Protein AF-A0A0H5QY20-F1 (afdb_monomer_lite)

Secondary structure (DSSP, 8-state):
-TGGGT--SEEEE-SS------TTEEEE-HHHHHHHHHTTSSPPEEEEEEES-GGGTTSSTTSPPP-TTHHHHHHHHHHTTEEEEEEEEEE--BSSSEEETTTEEEB-TTTHHHHHTT--

Structure (mmCIF, N/CA/C/O backbone):
data_AF-A0A0H5QY20-F1
#
_entry.id   AF-A0A0H5QY20-F1
#
loop_
_atom_site.group_PDB
_atom_site.id
_atom_site.type_symbol
_atom_site.label_atom_id
_atom_site.label_alt_id
_atom_site.label_comp_id
_atom_site.label_asym_id
_atom_site.label_entity_id
_atom_site.label_seq_id
_atom_site.pdbx_PDB_ins_code
_atom_site.Cartn_x
_atom_site.Cartn_y
_atom_site.Cartn_z
_atom_site.occupancy
_atom_site.B_iso_or_equiv
_atom_site.auth_seq_id
_atom_site.auth_comp_id
_atom_site.auth_asym_id
_atom_site.auth_atom_id
_atom_site.pdbx_PDB_model_num
ATOM 1 N N . MET A 1 1 ? -15.122 8.004 -3.482 1.00 71.38 1 MET A N 1
ATOM 2 C CA . MET A 1 1 ? -15.923 6.842 -3.937 1.00 71.38 1 MET A CA 1
ATOM 3 C C . MET A 1 1 ? -16.621 6.152 -2.770 1.00 71.38 1 MET A C 1
ATOM 5 O O . MET A 1 1 ? -17.841 6.114 -2.784 1.00 71.38 1 MET A O 1
ATOM 9 N N . ALA A 1 2 ? -15.887 5.700 -1.747 1.00 88.81 2 ALA A N 1
ATOM 10 C CA . ALA A 1 2 ? -16.451 5.003 -0.587 1.00 88.81 2 ALA A CA 1
ATOM 11 C C . ALA A 1 2 ? -17.554 5.793 0.152 1.00 88.81 2 ALA A C 1
ATOM 13 O O . ALA A 1 2 ? -18.670 5.296 0.246 1.00 88.81 2 ALA A O 1
ATOM 14 N N . LEU A 1 3 ? -17.320 7.053 0.556 1.00 90.31 3 LEU A N 1
ATOM 15 C CA . LEU A 1 3 ? -18.361 7.864 1.225 1.00 90.31 3 LEU A CA 1
ATOM 16 C C . LEU A 1 3 ? -19.678 7.933 0.439 1.00 90.31 3 LEU A C 1
ATOM 18 O O . LEU A 1 3 ? -20.760 7.800 0.999 1.00 90.31 3 LEU A O 1
ATOM 22 N N . ARG A 1 4 ? -19.587 8.110 -0.886 1.00 89.56 4 ARG A N 1
ATOM 23 C CA . ARG A 1 4 ? -20.760 8.178 -1.769 1.00 89.56 4 ARG A CA 1
ATOM 24 C C . ARG A 1 4 ? -21.511 6.844 -1.840 1.00 89.56 4 ARG A C 1
ATOM 26 O O . ARG A 1 4 ? -22.713 6.850 -2.074 1.00 89.56 4 ARG A O 1
ATOM 33 N N . ALA A 1 5 ? -20.815 5.726 -1.651 1.00 90.12 5 ALA A N 1
ATOM 34 C CA . ALA A 1 5 ? -21.410 4.396 -1.574 1.00 90.12 5 ALA A CA 1
ATOM 35 C C . ALA A 1 5 ? -22.047 4.098 -0.199 1.00 90.12 5 ALA A C 1
ATOM 37 O O . ALA A 1 5 ? -22.561 3.002 -0.003 1.00 90.12 5 ALA A O 1
ATOM 38 N N . GLY A 1 6 ? -22.031 5.053 0.742 1.00 91.31 6 GLY A N 1
ATOM 39 C CA . GLY A 1 6 ? -22.592 4.895 2.088 1.00 91.31 6 GLY A CA 1
ATOM 40 C C . GLY A 1 6 ? -21.618 4.310 3.116 1.00 91.31 6 GLY A C 1
ATOM 41 O O . GLY A 1 6 ? -22.017 4.036 4.243 1.00 91.31 6 GLY A O 1
ATOM 42 N N . SER A 1 7 ? -20.349 4.128 2.750 1.00 89.38 7 SER A N 1
ATOM 43 C CA . SER A 1 7 ? -19.283 3.691 3.654 1.00 89.38 7 SER A CA 1
ATOM 44 C C . SER A 1 7 ? -18.869 4.802 4.624 1.00 89.38 7 SER A C 1
ATOM 46 O O . SER A 1 7 ? -18.677 5.942 4.205 1.00 89.38 7 SER A O 1
ATOM 48 N N . GLY A 1 8 ? -18.634 4.468 5.893 1.00 86.38 8 GLY A N 1
ATOM 49 C CA . GLY A 1 8 ? -18.020 5.375 6.864 1.00 86.38 8 GLY A CA 1
ATOM 50 C C . GLY A 1 8 ? -18.171 4.886 8.308 1.00 86.38 8 GLY A C 1
ATOM 51 O O . GLY A 1 8 ? -19.055 4.067 8.565 1.00 86.38 8 GLY A O 1
ATOM 52 N N . PRO A 1 9 ? -17.345 5.374 9.253 1.00 93.44 9 PRO A N 1
ATOM 53 C CA . PRO A 1 9 ? -16.247 6.344 9.095 1.00 93.44 9 PRO A CA 1
ATOM 54 C C . PRO A 1 9 ? -15.061 5.813 8.263 1.00 93.44 9 PRO A C 1
ATOM 56 O O . PRO A 1 9 ? -14.859 4.605 8.170 1.00 93.44 9 PRO A O 1
ATOM 59 N N . ILE A 1 10 ? -14.298 6.710 7.625 1.00 95.19 10 ILE A N 1
ATOM 60 C CA . ILE A 1 10 ? -13.166 6.385 6.739 1.00 95.19 10 ILE A CA 1
ATOM 61 C C . ILE A 1 10 ? -11.881 7.003 7.280 1.00 95.19 10 ILE A C 1
ATOM 63 O O . ILE A 1 10 ? -11.840 8.198 7.560 1.00 95.19 10 ILE A O 1
ATOM 67 N N . LE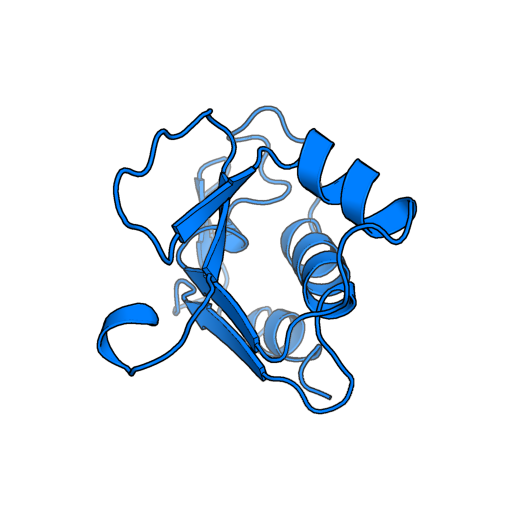U A 1 11 ? -10.823 6.196 7.335 1.00 96.31 11 LEU A N 1
ATOM 68 C CA . LEU A 1 11 ? -9.456 6.653 7.559 1.00 96.31 11 LEU A CA 1
ATOM 69 C C . LEU A 1 11 ? -8.680 6.625 6.235 1.00 96.31 11 LEU A C 1
ATOM 71 O O . LEU A 1 11 ? -8.682 5.608 5.544 1.00 96.31 11 LEU A O 1
ATOM 75 N N . THR A 1 12 ? -8.004 7.721 5.894 1.00 95.44 12 THR A N 1
ATOM 76 C CA . THR A 1 12 ? -7.059 7.794 4.766 1.00 95.44 12 THR A CA 1
ATOM 77 C C . THR A 1 12 ? -5.635 7.833 5.303 1.00 95.44 12 THR A C 1
ATOM 79 O O . THR A 1 12 ? -5.364 8.595 6.233 1.00 95.44 12 THR A O 1
ATOM 82 N N . VAL A 1 13 ? -4.718 7.079 4.700 1.00 96.12 13 VAL A N 1
ATOM 83 C CA . VAL A 1 13 ? -3.301 7.088 5.084 1.00 96.12 13 VAL A CA 1
ATOM 84 C C . VAL A 1 13 ? -2.482 7.659 3.935 1.00 96.12 13 VAL A C 1
ATOM 86 O O . VAL A 1 13 ? -2.413 7.043 2.878 1.00 96.12 13 VAL A O 1
ATOM 89 N N . GLU A 1 14 ? -1.873 8.824 4.142 1.00 93.94 14 GLU A N 1
ATOM 90 C CA . GLU A 1 14 ? -1.255 9.623 3.076 1.00 93.94 14 GLU A CA 1
ATOM 91 C C . GLU A 1 14 ? 0.121 10.140 3.499 1.00 93.94 14 GLU A C 1
ATOM 93 O O . GLU A 1 14 ? 0.353 10.425 4.668 1.00 93.94 14 GLU A O 1
ATOM 98 N N . PHE A 1 15 ? 1.067 10.270 2.564 1.00 89.25 15 PHE A N 1
ATOM 99 C CA . PHE A 1 15 ? 2.443 10.671 2.907 1.00 89.25 15 PHE A CA 1
ATOM 100 C C . PHE A 1 15 ? 2.557 12.098 3.464 1.00 89.25 15 PHE A C 1
ATOM 102 O O . PHE A 1 15 ? 3.510 12.393 4.185 1.00 89.25 15 PHE A O 1
ATOM 109 N N . GLY A 1 16 ? 1.615 12.975 3.114 1.00 90.12 16 GLY A N 1
ATOM 110 C CA . GLY A 1 16 ? 1.522 14.335 3.635 1.00 90.12 16 GLY A CA 1
ATOM 111 C C . GLY A 1 16 ? 0.392 14.478 4.647 1.00 90.12 16 GLY A C 1
ATOM 112 O O . GLY A 1 16 ? -0.599 13.752 4.596 1.00 90.12 16 GLY A O 1
ATOM 113 N N . GLU A 1 17 ? 0.521 15.457 5.539 1.00 92.50 17 GLU A N 1
ATOM 114 C CA . GLU A 1 17 ? -0.584 15.851 6.408 1.00 92.50 17 GLU A CA 1
ATOM 115 C C . GLU A 1 17 ? -1.713 16.461 5.570 1.00 92.50 17 GLU A C 1
ATOM 117 O O . GLU A 1 17 ? -1.504 17.384 4.779 1.00 92.50 17 GLU A O 1
ATOM 122 N N . ILE A 1 18 ? -2.923 15.936 5.749 1.00 94.94 18 ILE A N 1
ATOM 123 C CA . ILE A 1 18 ? -4.131 16.420 5.084 1.00 94.94 18 ILE A CA 1
ATOM 124 C C . ILE A 1 18 ? -5.126 16.835 6.155 1.00 94.94 18 ILE A C 1
ATOM 126 O O . ILE A 1 18 ? -5.453 16.048 7.040 1.00 94.94 18 ILE A O 1
ATOM 130 N N . ILE A 1 19 ? -5.663 18.046 6.030 1.00 93.31 19 ILE A N 1
ATOM 131 C CA . ILE A 1 19 ? -6.779 18.514 6.850 1.00 93.31 19 ILE A CA 1
ATOM 132 C C . ILE A 1 19 ? -8.067 18.226 6.079 1.00 93.31 19 ILE A C 1
ATOM 134 O O . ILE A 1 19 ? -8.293 18.788 5.008 1.00 93.31 19 ILE A O 1
ATOM 138 N N . SER A 1 20 ? -8.905 17.337 6.615 1.00 93.44 20 SER A N 1
ATOM 139 C CA . SER A 1 20 ? -10.250 17.105 6.090 1.00 93.44 20 SER A CA 1
ATOM 140 C C . SER A 1 20 ? -11.285 17.794 6.970 1.00 93.44 20 SER A C 1
ATOM 142 O O . SER A 1 20 ? -11.307 17.596 8.180 1.00 93.44 20 SER A O 1
ATOM 144 N N . GLU A 1 21 ? -12.174 18.572 6.356 1.00 95.12 21 GLU A N 1
ATOM 145 C CA . GLU A 1 21 ? -13.323 19.182 7.042 1.00 95.12 21 GLU A CA 1
ATOM 146 C C . GLU A 1 21 ? -14.545 18.245 7.077 1.00 95.12 21 GLU A C 1
ATOM 148 O O . GLU A 1 21 ? -15.573 18.563 7.675 1.00 95.12 21 GLU A O 1
ATOM 153 N N . HIS A 1 22 ? -14.466 17.084 6.418 1.00 94.38 22 HIS A N 1
ATOM 154 C CA . HIS A 1 22 ? -15.591 16.166 6.326 1.00 94.38 22 HIS A CA 1
ATOM 155 C C . HIS A 1 22 ? -15.694 15.299 7.595 1.00 94.38 22 HIS A C 1
ATOM 157 O O . HIS A 1 22 ? -14.759 14.559 7.897 1.00 94.38 22 HIS A O 1
ATOM 163 N N . PRO A 1 23 ? -16.846 15.260 8.296 1.00 94.31 23 PRO A N 1
ATOM 164 C CA . PRO A 1 23 ? -16.957 14.647 9.628 1.00 94.31 23 PRO A CA 1
ATOM 165 C C . PRO A 1 23 ? -16.735 13.126 9.655 1.00 94.31 23 PRO A C 1
ATOM 167 O O . PRO A 1 23 ? -16.493 12.554 10.711 1.00 94.31 23 PRO A O 1
ATOM 170 N N . MET A 1 24 ? -16.844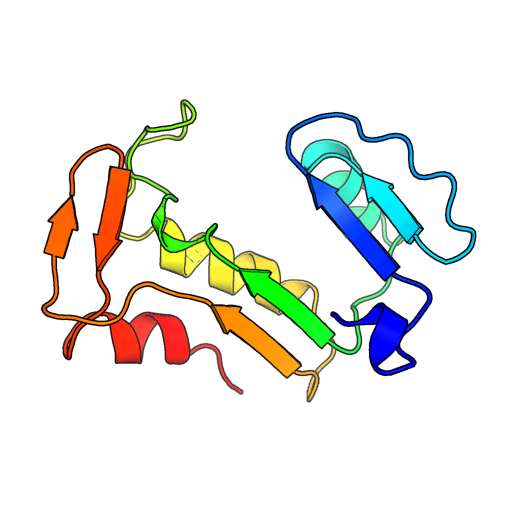 12.459 8.501 1.00 95.69 24 MET A N 1
ATOM 171 C CA . MET A 1 24 ? -16.608 11.014 8.362 1.00 95.69 24 MET A CA 1
ATOM 172 C C . MET A 1 24 ? -15.218 10.652 7.818 1.00 95.69 24 MET A C 1
ATOM 174 O O . MET A 1 24 ? -14.992 9.476 7.539 1.00 95.69 24 MET A O 1
ATOM 178 N N . ILE A 1 25 ? -14.324 11.624 7.601 1.00 95.31 25 ILE A N 1
ATOM 179 C CA . ILE A 1 25 ? -12.962 11.371 7.116 1.00 95.31 25 ILE A CA 1
ATOM 180 C C . ILE A 1 25 ? -11.965 11.763 8.199 1.00 95.31 25 ILE A C 1
ATOM 182 O O . ILE A 1 25 ? -11.915 12.915 8.620 1.00 95.31 25 ILE A O 1
ATOM 186 N N . SER A 1 26 ? -11.130 10.812 8.592 1.00 95.69 26 SER A N 1
ATOM 187 C CA . SER A 1 26 ? -9.893 11.066 9.318 1.00 95.69 26 SER A CA 1
ATOM 188 C C . SER A 1 26 ? -8.693 10.775 8.424 1.00 95.69 26 SER A C 1
ATOM 190 O O . SER A 1 26 ? -8.775 10.010 7.460 1.00 95.69 26 SER A O 1
ATOM 192 N N . THR A 1 27 ? -7.569 11.406 8.732 1.00 96.75 27 THR A N 1
ATOM 193 C CA . THR A 1 27 ? -6.320 11.296 7.978 1.00 96.75 27 THR A CA 1
ATOM 194 C C . THR A 1 27 ? -5.186 10.961 8.943 1.00 96.75 27 THR A C 1
ATOM 196 O O . THR A 1 27 ? -5.207 11.375 10.102 1.00 96.75 27 THR A O 1
ATOM 199 N N . MET A 1 28 ? -4.216 10.175 8.486 1.00 97.19 28 MET A N 1
ATOM 200 C CA . MET A 1 28 ? -2.980 9.876 9.213 1.00 97.19 28 MET A CA 1
ATOM 201 C C . MET A 1 28 ? -1.825 9.772 8.227 1.00 97.19 28 MET A C 1
ATOM 203 O O . MET A 1 28 ? -2.018 9.354 7.084 1.00 97.19 28 MET A O 1
ATOM 207 N N . ILE A 1 29 ? -0.610 10.058 8.688 1.00 96.50 29 ILE A N 1
ATOM 208 C CA . ILE A 1 29 ? 0.589 9.683 7.933 1.00 96.50 29 ILE A CA 1
ATOM 209 C C . ILE A 1 29 ? 0.972 8.214 8.207 1.00 96.50 29 ILE A C 1
ATOM 211 O O . ILE A 1 29 ? 0.641 7.674 9.270 1.00 96.50 29 ILE A O 1
ATOM 215 N N . PRO A 1 30 ? 1.715 7.535 7.306 1.00 94.62 30 PRO A N 1
ATOM 216 C CA . PRO A 1 30 ? 2.042 6.113 7.448 1.00 94.62 30 PRO A CA 1
ATOM 217 C C . PRO A 1 30 ? 2.706 5.732 8.774 1.00 94.62 30 PRO A C 1
ATOM 219 O O . PRO A 1 30 ? 2.468 4.637 9.294 1.00 94.62 30 PRO A O 1
ATOM 222 N N . LYS A 1 31 ? 3.541 6.626 9.322 1.00 94.81 31 LYS A N 1
ATOM 223 C CA . LYS A 1 31 ? 4.226 6.416 10.602 1.00 94.81 31 LYS A CA 1
ATOM 224 C C . LYS A 1 31 ? 3.225 6.322 11.755 1.00 94.81 31 LYS A C 1
ATOM 226 O O . LYS A 1 31 ? 3.217 5.322 12.466 1.00 94.81 31 LYS A O 1
ATOM 231 N N . GLU A 1 32 ? 2.355 7.318 11.886 1.00 96.31 32 GLU A N 1
ATOM 232 C CA . GLU A 1 32 ? 1.336 7.391 12.940 1.00 96.31 32 GLU A CA 1
ATOM 233 C C . GLU A 1 32 ? 0.337 6.244 12.845 1.00 96.31 32 GLU A C 1
ATOM 235 O O . GLU A 1 32 ? -0.020 5.644 13.861 1.00 96.31 32 GLU A O 1
ATOM 240 N N . PHE A 1 33 ? -0.079 5.904 11.622 1.00 97.38 33 PHE A N 1
ATOM 241 C CA . PHE A 1 33 ? -0.959 4.770 11.379 1.00 97.38 33 PHE A CA 1
ATOM 242 C C . PHE A 1 33 ? -0.311 3.459 11.836 1.00 97.38 33 PHE A C 1
ATOM 244 O O . PHE A 1 33 ? -0.914 2.703 12.596 1.00 97.38 33 PHE A O 1
ATOM 251 N N . THR A 1 34 ? 0.939 3.210 11.425 1.00 95.56 34 THR A N 1
ATOM 252 C CA . THR A 1 34 ? 1.670 1.987 11.793 1.00 95.56 34 THR A CA 1
ATOM 253 C C . THR A 1 34 ? 1.846 1.893 13.310 1.00 95.56 34 THR A C 1
ATOM 255 O O . THR A 1 34 ? 1.569 0.849 13.895 1.00 95.56 34 THR A O 1
ATOM 258 N N . GLU A 1 35 ? 2.259 2.979 13.968 1.00 97.06 35 GLU A N 1
ATOM 259 C CA . GLU A 1 35 ? 2.404 3.025 15.428 1.00 97.06 35 GLU A CA 1
ATOM 260 C C . GLU A 1 35 ? 1.065 2.810 16.146 1.00 97.06 35 GLU A C 1
ATOM 262 O O . GLU A 1 35 ? 0.998 2.065 17.123 1.00 97.06 35 GLU A O 1
ATOM 267 N N . SER A 1 36 ? -0.019 3.425 15.673 1.00 97.38 36 SER A N 1
ATOM 268 C CA . SER A 1 36 ? -1.346 3.276 16.279 1.00 97.38 36 SER A CA 1
ATOM 269 C C . SER A 1 36 ? -1.898 1.862 16.114 1.00 97.38 36 SER A C 1
ATOM 271 O O . SER A 1 36 ? -2.429 1.307 17.076 1.00 97.38 36 SER A O 1
ATOM 273 N N . PHE A 1 37 ? -1.725 1.254 14.939 1.00 96.56 37 PHE A N 1
ATOM 274 C CA . PHE A 1 37 ? -2.144 -0.121 14.675 1.00 96.56 37 PHE A CA 1
ATOM 275 C C . PHE A 1 37 ? -1.369 -1.123 15.539 1.00 96.56 37 PHE A C 1
ATOM 277 O O . PHE A 1 37 ? -1.972 -1.936 16.234 1.00 96.56 37 PHE A O 1
ATOM 284 N N . LEU A 1 38 ? -0.034 -1.022 15.584 1.00 96.19 38 LEU A N 1
ATOM 285 C CA . LEU A 1 38 ? 0.803 -1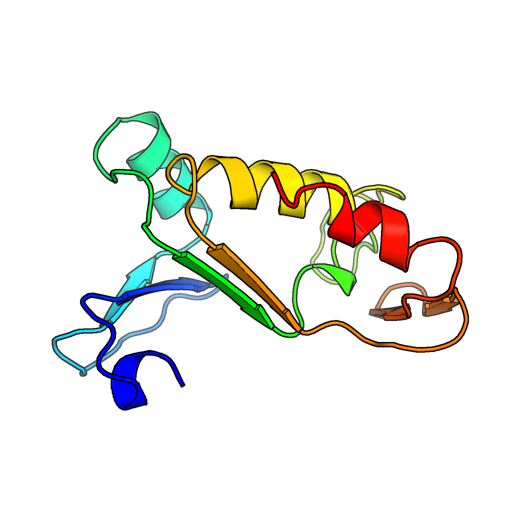.931 16.382 1.00 96.19 38 LEU A CA 1
ATOM 286 C C . LEU A 1 38 ? 0.545 -1.821 17.891 1.00 96.19 38 LEU A C 1
ATOM 288 O O . LEU A 1 38 ? 0.701 -2.804 18.611 1.00 96.19 38 LEU A O 1
ATOM 292 N N . ASN A 1 39 ? 0.132 -0.646 18.369 1.00 97.44 39 ASN A N 1
ATOM 293 C CA . ASN A 1 39 ? -0.234 -0.427 19.769 1.00 97.44 39 ASN A CA 1
ATOM 294 C C . ASN A 1 39 ? -1.705 -0.768 20.083 1.00 97.44 39 ASN A C 1
ATOM 296 O O . ASN A 1 39 ? -2.168 -0.457 21.180 1.00 97.44 39 ASN A O 1
ATOM 300 N N . GLY A 1 40 ? -2.455 -1.350 19.140 1.00 96.25 40 GLY A N 1
ATOM 301 C CA . GLY A 1 40 ? -3.855 -1.740 19.342 1.00 96.25 40 GLY A CA 1
ATOM 302 C C . GLY A 1 40 ? -4.824 -0.562 19.481 1.00 96.25 40 GLY A C 1
ATOM 303 O O . GLY A 1 40 ? -5.887 -0.706 20.072 1.00 96.25 40 GLY A O 1
ATOM 304 N N . LYS A 1 41 ? -4.463 0.626 18.980 1.00 97.25 41 LYS A N 1
ATOM 305 C CA . LYS A 1 41 ? -5.355 1.801 18.961 1.00 97.25 41 LYS A CA 1
ATOM 306 C C . LYS A 1 41 ? -6.275 1.823 17.741 1.00 97.25 41 LYS A C 1
ATOM 308 O O . LYS A 1 41 ? -7.246 2.573 17.730 1.00 97.25 41 LYS A O 1
ATOM 313 N N . ILE A 1 42 ? -5.934 1.055 16.707 1.00 95.81 42 ILE A N 1
ATOM 314 C CA . ILE A 1 42 ? -6.706 0.909 15.474 1.00 95.81 42 ILE A CA 1
ATOM 315 C C . ILE A 1 42 ? -7.012 -0.574 15.304 1.00 95.81 42 ILE A C 1
ATOM 317 O O . ILE A 1 42 ? -6.096 -1.389 15.223 1.00 95.81 42 ILE A O 1
ATOM 321 N N . GLU A 1 43 ? -8.298 -0.898 15.234 1.00 95.25 43 GLU A N 1
ATOM 322 C CA . GLU A 1 43 ? -8.768 -2.237 14.890 1.00 95.25 43 GLU A CA 1
ATOM 323 C C . GLU A 1 43 ? -8.669 -2.473 13.373 1.00 95.25 43 GLU A C 1
ATOM 325 O O . GLU A 1 43 ? -8.766 -1.514 12.598 1.00 95.25 43 GLU A O 1
ATOM 330 N N . PRO A 1 44 ? -8.523 -3.729 12.915 1.00 96.19 44 PRO A N 1
ATOM 331 C CA . PRO A 1 44 ? -8.581 -4.053 11.494 1.00 96.19 44 PRO A CA 1
ATOM 332 C C . PRO A 1 44 ? -9.882 -3.579 10.825 1.00 96.19 44 PRO A C 1
ATOM 334 O O . PRO A 1 44 ? -10.948 -3.531 11.442 1.00 96.19 44 PRO A O 1
ATOM 337 N N . PHE A 1 45 ? -9.804 -3.272 9.534 1.00 96.69 45 PHE A N 1
ATOM 338 C CA . PHE A 1 45 ? -10.884 -2.697 8.734 1.00 96.69 45 PHE A CA 1
ATOM 339 C C . PHE A 1 45 ? -11.721 -3.774 8.036 1.00 96.69 45 PHE A C 1
ATOM 341 O O . PHE A 1 45 ? -11.225 -4.845 7.690 1.00 96.69 45 PHE A O 1
ATOM 348 N N . ASP A 1 46 ? -12.996 -3.476 7.782 1.00 95.75 46 ASP A N 1
ATOM 349 C CA . ASP A 1 46 ? -13.882 -4.352 6.998 1.00 95.75 46 ASP A CA 1
ATOM 350 C C . ASP A 1 46 ? -13.501 -4.382 5.506 1.00 95.75 46 ASP A C 1
ATOM 352 O O . ASP A 1 46 ? -13.732 -5.372 4.811 1.00 95.75 46 ASP A O 1
ATOM 356 N N . TYR A 1 47 ? -12.906 -3.296 5.008 1.00 94.75 47 TYR A N 1
ATOM 357 C CA . TYR A 1 47 ? -12.382 -3.204 3.652 1.00 94.75 47 TYR A CA 1
ATOM 358 C C . TYR A 1 47 ? -11.225 -2.207 3.557 1.00 94.75 47 TYR A C 1
ATOM 360 O O . TYR A 1 47 ? -11.152 -1.239 4.313 1.00 94.75 47 TYR A O 1
ATOM 368 N N . GLY A 1 48 ? -10.336 -2.435 2.594 1.00 95.31 48 GLY A N 1
ATOM 369 C CA . GLY A 1 48 ? -9.238 -1.546 2.226 1.00 95.31 48 GLY A CA 1
ATOM 370 C C . GLY A 1 48 ? -9.326 -1.152 0.760 1.00 95.31 48 GLY A C 1
ATOM 371 O O . GLY A 1 48 ? -9.901 -1.869 -0.057 1.00 95.31 48 GLY A O 1
ATOM 372 N N . ILE A 1 49 ? -8.787 0.014 0.422 1.00 95.38 49 ILE A N 1
ATOM 373 C CA . ILE A 1 49 ? -8.811 0.541 -0.939 1.00 95.38 49 ILE A CA 1
ATOM 374 C C . ILE A 1 49 ? -7.444 1.152 -1.237 1.00 95.38 49 ILE A C 1
ATOM 376 O O . ILE A 1 49 ? -6.991 2.020 -0.497 1.00 95.38 49 ILE A O 1
ATOM 380 N N . SER A 1 50 ? -6.815 0.743 -2.337 1.00 95.00 50 SER A N 1
ATOM 381 C CA . SER A 1 50 ? -5.614 1.385 -2.873 1.00 95.00 50 SER A CA 1
ATOM 382 C C . SER A 1 50 ? -5.764 1.581 -4.378 1.00 95.00 50 SER A C 1
ATOM 384 O O . SER A 1 50 ? -6.026 0.632 -5.119 1.00 95.00 50 SER A O 1
ATOM 386 N N . PHE A 1 51 ? -5.624 2.826 -4.828 1.00 93.94 51 PHE A N 1
ATOM 387 C CA . PHE A 1 51 ? -5.685 3.201 -6.236 1.00 93.94 51 PHE A CA 1
ATOM 388 C C . PHE A 1 51 ? -4.430 3.976 -6.596 1.00 93.94 51 PHE A C 1
ATOM 390 O O . PHE A 1 51 ? -4.176 5.025 -6.015 1.00 93.94 51 PHE A O 1
ATOM 397 N N . SER A 1 52 ? -3.714 3.494 -7.607 1.00 92.62 52 SER A N 1
ATOM 398 C CA . SER A 1 52 ? -2.485 4.108 -8.112 1.00 92.62 52 SER A CA 1
ATOM 399 C C . SER A 1 52 ? -1.451 4.385 -7.008 1.00 92.62 52 SER A C 1
ATOM 401 O O . SER A 1 52 ? -1.143 5.532 -6.685 1.00 92.62 52 SER A O 1
ATOM 403 N N . SER A 1 53 ? -1.009 3.333 -6.318 1.00 93.56 53 SER A N 1
ATOM 404 C CA . SER A 1 53 ? -0.057 3.448 -5.205 1.00 93.56 53 SER A CA 1
ATOM 405 C C . SER A 1 53 ? 0.946 2.298 -5.209 1.00 93.56 53 SER A C 1
ATOM 407 O O . SER A 1 53 ? 2.145 2.526 -5.348 1.00 93.56 53 SER A O 1
ATOM 409 N N . LEU A 1 54 ? 0.466 1.053 -5.103 1.00 94.88 54 LEU A N 1
ATOM 410 C CA . LEU A 1 54 ? 1.329 -0.124 -4.931 1.00 94.88 54 LEU A CA 1
ATOM 411 C C . LEU A 1 54 ? 2.278 -0.361 -6.110 1.00 94.88 54 LEU A C 1
ATOM 413 O O . LEU A 1 54 ? 3.366 -0.902 -5.929 1.00 94.88 54 LEU A O 1
ATOM 417 N N . GLU A 1 55 ? 1.905 0.053 -7.320 1.00 95.75 55 GLU A N 1
ATOM 418 C CA . GLU A 1 55 ? 2.720 -0.134 -8.517 1.00 95.75 55 GLU A CA 1
ATOM 419 C C . GLU A 1 55 ? 4.064 0.603 -8.467 1.00 95.75 55 GLU A C 1
ATOM 421 O O . GLU A 1 55 ? 4.996 0.229 -9.188 1.00 95.75 55 GLU A O 1
ATOM 426 N N . HIS A 1 56 ? 4.174 1.617 -7.606 1.00 95.94 56 HIS A N 1
ATOM 427 C CA . HIS A 1 56 ? 5.369 2.432 -7.418 1.00 95.94 56 HIS A CA 1
ATOM 428 C C . HIS A 1 56 ? 6.376 1.812 -6.439 1.00 95.94 56 HIS A C 1
ATOM 430 O O . HIS A 1 56 ? 7.569 2.116 -6.507 1.00 95.94 56 HIS A O 1
ATOM 436 N N . ASP A 1 57 ? 5.928 0.923 -5.552 1.00 95.69 57 ASP A N 1
ATOM 437 C CA . ASP A 1 57 ? 6.712 0.509 -4.390 1.00 95.69 57 ASP A CA 1
ATOM 438 C C . ASP A 1 57 ? 7.960 -0.294 -4.771 1.00 95.69 57 ASP A C 1
ATOM 440 O O . ASP A 1 57 ? 7.910 -1.278 -5.517 1.00 95.69 57 ASP A O 1
ATOM 444 N N . GLY A 1 58 ? 9.115 0.102 -4.241 1.00 96.75 58 GLY A N 1
ATOM 445 C CA . GLY A 1 58 ? 10.403 -0.535 -4.505 1.00 96.75 58 GLY A CA 1
ATOM 446 C C . GLY A 1 58 ? 11.070 -0.095 -5.811 1.00 96.75 58 GLY A C 1
ATOM 447 O O . GLY A 1 58 ? 12.005 -0.764 -6.259 1.00 96.75 58 GLY A O 1
ATOM 448 N N . LEU A 1 59 ? 10.606 0.986 -6.447 1.00 96.75 59 LEU A N 1
ATOM 449 C CA . LEU A 1 59 ? 11.233 1.579 -7.639 1.00 96.75 59 LEU A CA 1
ATOM 450 C C . LEU A 1 59 ? 12.085 2.818 -7.321 1.00 96.75 59 LEU A C 1
ATOM 452 O O . LEU A 1 59 ? 12.694 3.394 -8.228 1.00 96.75 59 LEU A O 1
ATOM 456 N N . GLY A 1 60 ? 12.148 3.230 -6.052 1.00 95.50 60 GLY A N 1
ATOM 457 C CA . GLY A 1 60 ? 12.968 4.350 -5.588 1.00 95.50 60 GLY A CA 1
ATOM 458 C C . GLY A 1 60 ? 12.431 5.722 -5.982 1.00 95.50 60 GLY A C 1
ATOM 459 O O . GLY A 1 60 ? 13.145 6.718 -5.862 1.00 95.50 60 GLY A O 1
ATOM 460 N N . ARG A 1 61 ? 11.194 5.802 -6.485 1.00 94.06 61 ARG A N 1
ATOM 461 C CA . ARG A 1 61 ? 10.576 7.065 -6.914 1.00 94.06 61 ARG A CA 1
ATOM 462 C C . ARG A 1 61 ? 10.419 8.035 -5.749 1.00 94.06 61 ARG A C 1
ATOM 464 O O . ARG A 1 61 ? 10.603 9.237 -5.924 1.00 94.06 61 ARG A O 1
ATOM 471 N N . TYR A 1 62 ? 10.094 7.506 -4.574 1.00 91.19 62 TYR A N 1
ATOM 472 C CA . TYR A 1 62 ? 9.763 8.289 -3.387 1.00 91.19 62 TYR A CA 1
ATOM 473 C C . TYR A 1 62 ? 10.863 8.220 -2.320 1.00 91.19 62 TYR A C 1
ATOM 475 O O . TYR A 1 62 ? 10.621 8.524 -1.155 1.00 91.19 62 TYR A O 1
ATOM 483 N N . GLY A 1 63 ? 12.082 7.828 -2.709 1.00 90.81 63 GLY A N 1
ATOM 484 C CA . GLY A 1 63 ? 13.195 7.603 -1.781 1.00 90.81 63 GLY A CA 1
ATOM 485 C C . GLY A 1 63 ? 13.127 6.258 -1.051 1.00 90.81 63 GLY A C 1
ATOM 486 O O . GLY A 1 63 ? 13.919 6.011 -0.143 1.00 90.81 63 GLY A O 1
ATOM 487 N N . ASP A 1 64 ? 12.199 5.386 -1.448 1.00 91.81 64 ASP A N 1
ATOM 488 C CA . ASP A 1 64 ? 12.125 3.996 -1.020 1.00 91.81 64 ASP A CA 1
ATOM 489 C C . ASP A 1 64 ? 13.350 3.190 -1.490 1.00 91.81 64 ASP A C 1
ATOM 491 O O . ASP A 1 64 ? 13.972 3.473 -2.516 1.00 91.81 64 ASP A O 1
ATOM 495 N N . ILE A 1 65 ? 13.719 2.163 -0.721 1.00 94.25 65 ILE A N 1
ATOM 496 C CA . ILE A 1 65 ? 14.802 1.251 -1.103 1.00 94.25 65 ILE A CA 1
ATOM 497 C C . ILE A 1 65 ? 14.359 0.460 -2.335 1.00 94.25 65 ILE A C 1
ATOM 499 O O . ILE A 1 65 ? 13.271 -0.119 -2.342 1.00 94.25 65 ILE A O 1
ATOM 503 N N . LEU A 1 66 ? 15.231 0.375 -3.346 1.00 96.94 66 LEU A N 1
ATOM 504 C CA . LEU A 1 66 ? 14.983 -0.456 -4.523 1.00 96.94 66 LEU A CA 1
ATOM 505 C C . LEU A 1 66 ? 14.706 -1.903 -4.109 1.00 96.94 66 LEU A C 1
ATOM 507 O O . LEU A 1 66 ? 15.538 -2.569 -3.493 1.00 96.94 66 LEU A O 1
ATOM 511 N N . ASN A 1 67 ? 13.525 -2.387 -4.475 1.00 97.06 67 ASN A N 1
ATOM 512 C CA . ASN A 1 67 ? 13.016 -3.681 -4.064 1.00 97.06 67 ASN A CA 1
ATOM 513 C C . ASN A 1 67 ? 12.105 -4.265 -5.159 1.00 97.06 67 ASN A C 1
ATOM 515 O O . ASN A 1 67 ? 10.956 -3.841 -5.317 1.00 97.06 67 ASN A O 1
ATOM 519 N N . PRO A 1 68 ? 12.568 -5.289 -5.900 1.00 94.62 68 PRO A N 1
ATOM 520 C CA . PRO A 1 68 ? 11.793 -5.905 -6.976 1.00 94.62 68 PRO A CA 1
ATOM 521 C C . PRO A 1 68 ? 10.448 -6.509 -6.545 1.00 94.62 68 PRO A C 1
ATOM 523 O O . PRO A 1 68 ? 9.602 -6.766 -7.403 1.00 94.62 68 PRO A O 1
ATOM 526 N N . ILE A 1 69 ? 10.240 -6.757 -5.248 1.00 95.75 69 ILE A N 1
ATOM 527 C CA . ILE A 1 69 ? 8.991 -7.285 -4.675 1.00 95.75 69 ILE A CA 1
ATOM 528 C C . ILE A 1 69 ? 8.297 -6.299 -3.722 1.00 95.75 69 ILE A C 1
ATOM 530 O O . ILE A 1 69 ? 7.447 -6.721 -2.942 1.00 95.75 69 ILE A O 1
ATOM 534 N N . GLY A 1 70 ? 8.656 -5.009 -3.779 1.00 96.00 70 GLY A N 1
ATOM 535 C CA . GLY A 1 70 ? 8.108 -3.969 -2.901 1.00 96.00 70 GLY A CA 1
ATOM 536 C C . GLY A 1 70 ? 6.582 -3.884 -2.944 1.00 96.00 70 GLY A C 1
ATOM 537 O O . GLY A 1 70 ? 5.947 -3.949 -1.899 1.00 96.00 70 GLY A O 1
ATOM 538 N N . ASP A 1 71 ? 5.995 -3.875 -4.141 1.00 95.56 71 ASP A N 1
ATOM 539 C CA . ASP A 1 71 ? 4.542 -3.903 -4.366 1.00 95.56 71 ASP A CA 1
ATOM 540 C C . ASP A 1 71 ? 3.842 -5.079 -3.658 1.00 95.56 71 ASP A C 1
ATOM 542 O O . ASP A 1 71 ? 2.818 -4.904 -2.997 1.00 95.56 71 ASP A O 1
ATOM 546 N N . LEU A 1 72 ? 4.419 -6.282 -3.741 1.00 95.75 72 LEU A N 1
ATOM 547 C CA . LEU A 1 72 ? 3.872 -7.481 -3.099 1.00 95.75 72 LEU A CA 1
ATOM 548 C C . LEU A 1 72 ? 3.973 -7.407 -1.569 1.00 95.75 72 LEU A C 1
ATOM 550 O O . LEU A 1 72 ? 3.058 -7.830 -0.865 1.00 95.75 72 LEU A O 1
ATOM 554 N N . GLN A 1 73 ? 5.079 -6.875 -1.045 1.00 95.62 73 GLN A N 1
ATOM 555 C CA . GLN A 1 73 ? 5.271 -6.702 0.397 1.00 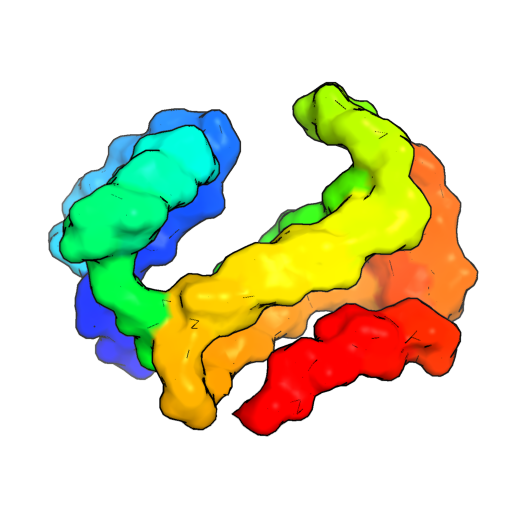95.62 73 GLN A CA 1
ATOM 556 C C . GLN A 1 73 ? 4.336 -5.636 0.969 1.00 95.62 73 GLN A C 1
ATOM 558 O O . GLN A 1 73 ? 3.751 -5.844 2.033 1.00 95.62 73 GLN A O 1
ATOM 563 N N . SER A 1 74 ? 4.153 -4.528 0.255 1.00 94.44 74 SER A N 1
ATOM 564 C CA . SER A 1 74 ? 3.208 -3.482 0.629 1.00 94.44 74 SER A CA 1
ATOM 565 C C . SER A 1 74 ? 1.772 -3.976 0.600 1.00 94.44 74 SER A C 1
ATOM 567 O O . SER A 1 74 ? 1.030 -3.699 1.539 1.00 94.44 74 SER A O 1
ATOM 569 N N . LEU A 1 75 ? 1.390 -4.779 -0.401 1.00 95.44 75 LEU A N 1
ATOM 570 C CA . LEU A 1 75 ? 0.083 -5.428 -0.396 1.00 95.44 75 LEU A CA 1
ATOM 571 C C . LEU A 1 75 ? -0.072 -6.368 0.803 1.00 95.44 75 LEU A C 1
ATOM 573 O O . LEU A 1 75 ? -1.080 -6.296 1.496 1.00 95.44 75 LEU A O 1
ATOM 577 N N . ALA A 1 76 ? 0.913 -7.226 1.082 1.00 94.69 76 ALA A N 1
ATOM 578 C CA . ALA A 1 76 ? 0.850 -8.140 2.223 1.00 94.69 76 ALA A CA 1
ATOM 579 C C . ALA A 1 76 ? 0.694 -7.382 3.554 1.00 94.69 76 ALA A C 1
ATOM 581 O O . ALA A 1 76 ? -0.117 -7.760 4.400 1.00 94.69 76 ALA A O 1
ATOM 582 N N . LYS A 1 77 ? 1.416 -6.266 3.715 1.00 94.06 77 LYS A N 1
ATOM 583 C CA . LYS A 1 77 ? 1.253 -5.345 4.846 1.00 94.06 77 LYS A CA 1
ATOM 584 C C . LYS A 1 77 ? -0.157 -4.750 4.875 1.00 94.06 77 LYS A C 1
ATOM 586 O O . LYS A 1 77 ? -0.790 -4.774 5.924 1.00 94.06 77 LYS A O 1
ATOM 591 N N . ALA A 1 78 ? -0.669 -4.264 3.748 1.00 94.81 78 ALA A N 1
ATOM 592 C CA . ALA A 1 78 ? -2.001 -3.671 3.670 1.00 94.81 78 ALA A CA 1
ATOM 593 C C . ALA A 1 78 ? -3.118 -4.677 3.999 1.00 94.81 78 ALA A C 1
ATOM 595 O O . ALA A 1 78 ? -4.049 -4.346 4.728 1.00 94.81 78 ALA A O 1
ATOM 596 N N . LEU A 1 79 ? -2.991 -5.923 3.536 1.00 94.69 79 LEU A N 1
ATOM 597 C CA . LEU A 1 79 ? -3.921 -7.010 3.845 1.00 94.69 79 LEU A CA 1
ATOM 598 C C . LEU A 1 79 ? -3.917 -7.379 5.332 1.00 94.69 79 LEU A C 1
ATOM 600 O O . LEU A 1 79 ? -4.958 -7.764 5.854 1.00 94.69 79 LEU A O 1
ATOM 604 N N . SER A 1 80 ? -2.797 -7.199 6.044 1.00 94.12 80 SER A N 1
ATOM 605 C CA . SER A 1 80 ? -2.750 -7.412 7.502 1.00 94.12 80 SER A CA 1
ATOM 606 C C . SER A 1 80 ? -3.632 -6.440 8.297 1.00 94.12 80 SER A C 1
ATOM 608 O O . SER A 1 80 ? -3.954 -6.705 9.454 1.00 94.12 80 SER A O 1
ATOM 610 N N . TYR A 1 81 ? -4.053 -5.334 7.676 1.00 95.75 81 TYR A N 1
ATOM 611 C CA . TYR A 1 81 ? -4.979 -4.369 8.267 1.00 95.75 81 TYR A CA 1
ATOM 612 C C . TYR A 1 81 ? -6.444 -4.730 8.041 1.00 95.75 81 TYR A C 1
ATOM 614 O O . TYR A 1 81 ? -7.310 -4.024 8.546 1.00 95.75 81 TYR A O 1
ATOM 622 N N . ILE A 1 82 ? -6.744 -5.788 7.288 1.00 96.19 82 ILE A N 1
ATOM 623 C CA . ILE A 1 82 ? -8.110 -6.180 6.941 1.00 96.19 82 ILE A CA 1
ATOM 624 C C . ILE A 1 82 ? -8.557 -7.347 7.815 1.00 96.19 82 ILE A C 1
ATOM 626 O O . ILE A 1 82 ? -7.799 -8.282 8.076 1.00 96.19 82 ILE A O 1
ATOM 630 N N . LYS A 1 83 ? -9.808 -7.298 8.280 1.00 96.06 83 LYS A N 1
ATOM 631 C CA . LYS A 1 83 ? -10.424 -8.410 9.013 1.00 96.06 83 LYS A CA 1
ATOM 632 C C . LYS A 1 83 ? -10.469 -9.670 8.135 1.00 96.06 83 LYS A C 1
ATOM 634 O O . LYS A 1 83 ? -10.646 -9.558 6.921 1.00 96.06 83 LYS A O 1
ATOM 639 N N . PRO A 1 84 ? -10.407 -10.878 8.721 1.00 93.69 84 PRO A N 1
ATOM 640 C CA . PRO A 1 84 ? -10.682 -12.107 7.980 1.00 93.69 84 PRO A CA 1
ATOM 641 C C . PRO A 1 84 ? -12.028 -12.031 7.240 1.00 93.69 84 PRO A C 1
ATOM 643 O O . PRO A 1 84 ? -13.045 -11.691 7.843 1.00 93.69 84 PRO A O 1
ATOM 646 N N . GLY A 1 85 ? -12.026 -12.330 5.938 1.00 92.38 85 GLY A N 1
ATOM 647 C CA . GLY A 1 85 ? -13.206 -12.223 5.067 1.00 92.38 85 GLY A CA 1
ATOM 648 C C . GLY A 1 85 ? -13.549 -10.802 4.594 1.00 92.38 85 GLY A C 1
ATOM 649 O O . GLY A 1 85 ? -14.557 -10.624 3.911 1.00 92.38 85 GLY A O 1
ATOM 650 N N . GLY A 1 86 ? -12.747 -9.795 4.952 1.00 93.94 86 GLY A N 1
ATOM 651 C CA . GLY A 1 86 ? -12.861 -8.440 4.418 1.00 93.94 86 GLY A CA 1
ATOM 652 C C . GLY A 1 86 ? -12.336 -8.322 2.985 1.00 93.94 86 GLY A C 1
ATOM 653 O O . GLY A 1 86 ? -11.668 -9.215 2.466 1.00 93.94 86 GLY A O 1
ATOM 654 N N . PHE A 1 87 ? -12.623 -7.191 2.338 1.00 92.25 87 PHE A N 1
ATOM 655 C CA . PHE A 1 87 ? -12.273 -6.963 0.930 1.00 92.25 87 PHE A CA 1
ATOM 656 C C . PHE A 1 87 ? -11.158 -5.932 0.768 1.00 92.25 87 PHE A C 1
ATOM 658 O O . PHE A 1 87 ? -11.185 -4.881 1.401 1.00 92.25 87 PHE A O 1
ATOM 665 N N . PHE A 1 88 ? -10.218 -6.173 -0.145 1.00 94.12 88 PHE A N 1
ATOM 666 C CA . PHE A 1 88 ? -9.219 -5.176 -0.531 1.00 94.12 88 PHE A CA 1
ATOM 667 C C . PHE A 1 88 ? -9.364 -4.823 -2.012 1.00 94.12 88 PHE A C 1
ATOM 669 O O . PHE A 1 88 ? -9.171 -5.664 -2.888 1.00 94.12 88 PHE A O 1
ATOM 676 N N . PHE A 1 89 ? -9.727 -3.576 -2.300 1.00 94.12 89 PHE A N 1
ATOM 677 C CA . PHE A 1 89 ? -9.928 -3.081 -3.658 1.00 94.12 89 PHE A CA 1
ATOM 678 C C . PHE A 1 89 ? -8.633 -2.475 -4.201 1.00 94.12 89 PHE A C 1
ATOM 680 O O . PHE A 1 89 ? -8.050 -1.586 -3.579 1.00 94.12 89 PHE A O 1
ATOM 687 N N . LEU A 1 90 ? -8.219 -2.939 -5.381 1.00 93.56 90 LEU A N 1
ATOM 688 C CA . LEU A 1 90 ? -6.994 -2.521 -6.059 1.00 93.56 90 LEU A CA 1
ATOM 689 C C . LEU A 1 90 ? -7.299 -1.835 -7.390 1.00 93.56 90 LEU A C 1
ATOM 691 O O . LEU A 1 90 ? -8.013 -2.385 -8.228 1.00 93.56 90 LEU A O 1
ATOM 695 N N . GLY A 1 91 ? -6.703 -0.665 -7.608 1.00 94.62 91 GLY A N 1
ATOM 696 C CA . GLY A 1 91 ? -6.612 -0.023 -8.917 1.00 94.62 91 GLY A CA 1
ATOM 697 C C . GLY A 1 91 ? -5.171 0.015 -9.403 1.00 94.62 91 GLY A C 1
ATOM 698 O O . GLY A 1 91 ? -4.374 0.767 -8.848 1.00 94.62 91 GLY A O 1
ATOM 699 N N . LEU A 1 92 ? -4.865 -0.779 -10.433 1.00 94.44 92 LEU A N 1
ATOM 700 C CA . LEU A 1 92 ? -3.517 -0.989 -10.977 1.00 94.44 92 LEU A CA 1
ATOM 701 C C . LEU A 1 92 ? -3.483 -0.777 -12.499 1.00 94.44 92 LEU A C 1
ATOM 703 O O . LEU A 1 92 ? -4.497 -0.958 -13.179 1.00 94.44 92 LEU A O 1
ATOM 707 N N . MET A 1 93 ? -2.299 -0.475 -13.045 1.00 94.75 93 MET A N 1
ATOM 708 C CA . MET A 1 93 ? -2.063 -0.456 -14.494 1.00 94.75 93 MET A CA 1
ATOM 709 C C . MET A 1 93 ? -2.129 -1.877 -15.069 1.00 94.75 93 MET A C 1
ATOM 711 O O . MET A 1 93 ? -1.351 -2.742 -14.672 1.00 94.75 93 MET A O 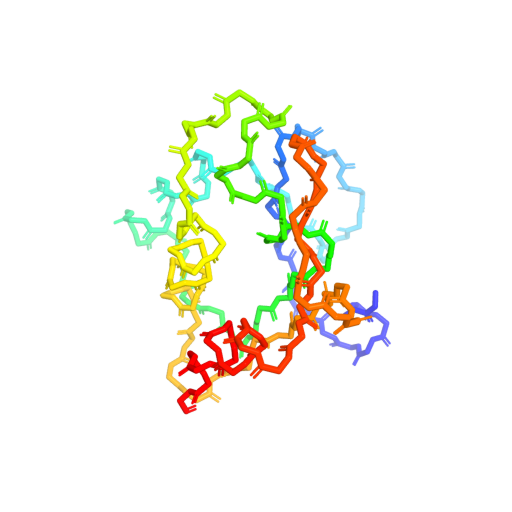1
ATOM 715 N N . ASN A 1 94 ? -3.012 -2.107 -16.038 1.00 95.06 94 ASN A N 1
ATOM 716 C CA . ASN A 1 94 ? -3.120 -3.377 -16.758 1.00 95.06 94 ASN A CA 1
ATOM 717 C C . ASN A 1 94 ? -2.483 -3.269 -18.152 1.00 95.06 94 ASN A C 1
ATOM 719 O O . ASN A 1 94 ? -2.771 -2.319 -18.880 1.00 95.06 94 ASN A O 1
ATOM 723 N N . GLY A 1 95 ? -1.679 -4.257 -18.544 1.00 97.06 95 GLY A N 1
ATOM 724 C CA . GLY A 1 95 ? -1.011 -4.289 -19.848 1.00 97.06 95 GLY A CA 1
ATOM 725 C C . GLY A 1 95 ? -0.060 -5.475 -19.984 1.00 97.06 95 GLY A C 1
ATOM 726 O O . GLY A 1 95 ? -0.289 -6.518 -19.375 1.00 97.06 95 GLY A O 1
ATOM 727 N N . ASP A 1 96 ? 0.999 -5.327 -20.776 1.00 98.06 96 ASP A N 1
ATOM 728 C CA . ASP A 1 96 ? 2.106 -6.285 -20.773 1.00 98.06 96 ASP A CA 1
ATOM 729 C C . ASP A 1 96 ? 3.003 -6.042 -19.550 1.00 98.06 96 ASP A C 1
ATOM 731 O O . ASP A 1 96 ? 3.114 -4.915 -19.070 1.00 98.06 96 ASP A O 1
ATOM 735 N N . ASP A 1 97 ? 3.604 -7.106 -19.004 1.00 98.25 97 ASP A N 1
ATOM 736 C CA . ASP A 1 97 ? 4.450 -6.993 -17.813 1.00 98.25 97 ASP A CA 1
ATOM 737 C C . ASP A 1 97 ? 5.659 -6.093 -18.097 1.00 98.25 97 ASP A C 1
ATOM 739 O O . ASP A 1 97 ? 6.590 -6.483 -18.804 1.00 98.25 97 ASP A O 1
ATOM 743 N N . GLU A 1 98 ? 5.660 -4.902 -17.504 1.00 97.94 98 GLU A N 1
ATOM 744 C CA . GLU A 1 98 ? 6.682 -3.887 -17.735 1.00 97.94 98 GLU A CA 1
ATOM 745 C C . GLU A 1 98 ? 7.030 -3.157 -16.436 1.00 97.94 98 GLU A C 1
ATOM 747 O O . GLU A 1 98 ? 6.189 -2.921 -15.564 1.00 97.94 98 GLU A O 1
ATOM 752 N N . ILE A 1 99 ? 8.302 -2.781 -16.313 1.00 97.12 99 ILE A N 1
ATOM 753 C CA . ILE A 1 99 ? 8.766 -1.828 -15.309 1.00 97.12 99 ILE A CA 1
ATOM 754 C C . ILE A 1 99 ? 9.168 -0.559 -16.049 1.00 97.12 99 ILE A C 1
ATOM 756 O O . ILE A 1 99 ? 10.215 -0.517 -16.696 1.00 97.12 99 ILE A O 1
ATOM 760 N N . VAL A 1 100 ? 8.376 0.496 -15.883 1.00 96.12 100 VAL A N 1
ATOM 761 C CA . VAL A 1 100 ? 8.791 1.848 -16.252 1.00 96.12 100 VAL A CA 1
ATOM 762 C C . VAL A 1 100 ? 9.653 2.347 -15.101 1.00 96.12 100 VAL A C 1
ATOM 764 O O . VAL A 1 100 ? 9.141 2.807 -14.079 1.00 96.12 100 VAL A O 1
ATOM 767 N N . PHE A 1 101 ? 10.969 2.147 -15.215 1.00 93.38 101 PHE A N 1
ATOM 768 C CA . PHE A 1 101 ? 11.899 2.335 -14.100 1.00 93.38 101 PHE A CA 1
ATOM 769 C C . PHE A 1 101 ? 11.759 3.717 -13.445 1.00 93.38 101 PHE A C 1
ATOM 771 O O . PHE A 1 101 ? 11.610 4.731 -14.122 1.00 93.38 101 PHE A O 1
ATOM 778 N N . ASN A 1 102 ? 11.805 3.730 -12.108 1.00 93.56 102 ASN A N 1
ATOM 779 C CA . ASN A 1 102 ? 11.525 4.877 -11.241 1.00 93.56 102 ASN A CA 1
ATOM 780 C C . ASN A 1 102 ? 10.108 5.465 -11.362 1.00 93.56 102 ASN A C 1
ATOM 782 O O . ASN A 1 102 ? 9.789 6.373 -10.615 1.00 93.56 102 ASN A O 1
ATOM 786 N N . ALA A 1 103 ? 9.238 4.980 -12.246 1.00 95.12 103 ALA A N 1
ATOM 787 C CA . ALA A 1 103 ? 7.854 5.426 -12.327 1.00 95.12 103 ALA A CA 1
ATOM 788 C C . ALA A 1 103 ? 6.924 4.379 -11.720 1.00 95.12 103 ALA A C 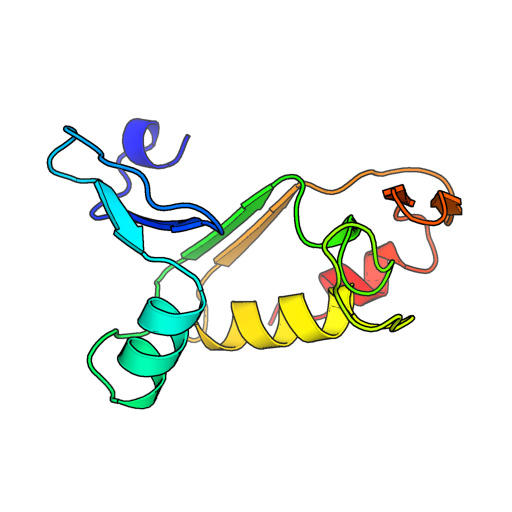1
ATOM 790 O O . ALA A 1 103 ? 6.525 4.545 -10.578 1.00 95.12 103 ALA A O 1
ATOM 791 N N . HIS A 1 104 ? 6.576 3.320 -12.448 1.00 97.06 104 HIS A N 1
ATOM 792 C CA . HIS A 1 104 ? 5.549 2.360 -12.038 1.00 97.06 104 HIS A CA 1
ATOM 793 C C . HIS A 1 104 ? 5.729 0.991 -12.704 1.00 97.06 104 HIS A C 1
ATOM 795 O O . HIS A 1 104 ? 6.514 0.825 -13.642 1.00 97.06 104 HIS A O 1
ATOM 801 N N . ARG A 1 105 ? 4.963 0.008 -12.227 1.00 97.38 105 ARG A N 1
ATOM 802 C CA . ARG A 1 105 ? 4.779 -1.299 -12.870 1.00 97.38 105 ARG A CA 1
ATOM 803 C C . ARG A 1 105 ? 3.499 -1.327 -13.695 1.00 97.38 105 ARG A C 1
ATOM 805 O O . ARG A 1 105 ? 2.467 -0.823 -13.256 1.00 97.38 105 ARG A O 1
ATOM 812 N N . ILE A 1 106 ? 3.563 -1.972 -14.853 1.00 98.19 106 ILE A N 1
ATOM 813 C CA . ILE A 1 106 ? 2.392 -2.409 -15.612 1.00 98.19 106 ILE A CA 1
ATOM 814 C C . ILE A 1 106 ? 2.221 -3.905 -15.353 1.00 98.19 106 ILE A C 1
ATOM 816 O O . ILE A 1 106 ? 3.164 -4.687 -15.495 1.00 98.19 106 ILE A O 1
ATOM 820 N N . TYR A 1 107 ? 1.032 -4.296 -14.900 1.00 97.50 107 TYR A N 1
ATOM 821 C CA . TYR A 1 107 ? 0.734 -5.664 -14.498 1.00 97.50 107 TYR A CA 1
ATOM 822 C C . TYR A 1 107 ? 0.169 -6.435 -15.684 1.00 97.50 107 TYR A C 1
ATOM 824 O O . TYR A 1 107 ? -0.945 -6.164 -16.137 1.00 97.50 107 TYR A O 1
ATOM 832 N N . GLY A 1 108 ? 0.937 -7.419 -16.148 1.00 97.50 108 GLY A N 1
ATOM 833 C CA . GLY A 1 108 ? 0.525 -8.355 -17.181 1.00 97.50 108 GLY A CA 1
ATOM 834 C C . GLY A 1 108 ? 0.335 -9.766 -16.652 1.00 97.50 108 GLY A C 1
ATOM 835 O O . GLY A 1 108 ? 0.075 -10.000 -15.468 1.00 97.50 108 GLY A O 1
ATOM 836 N N . LYS A 1 109 ? 0.435 -10.739 -17.556 1.00 97.44 109 LYS A N 1
ATOM 837 C CA . LYS A 1 109 ? 0.107 -12.148 -17.292 1.00 97.44 109 LYS A CA 1
ATOM 838 C C . LYS A 1 109 ? 0.983 -12.787 -16.209 1.00 97.44 109 LYS A C 1
ATOM 840 O O . LYS A 1 109 ? 0.566 -13.781 -15.622 1.00 97.44 109 LYS A O 1
ATOM 845 N N . LEU A 1 110 ? 2.175 -12.254 -15.941 1.00 95.94 110 LEU A N 1
ATOM 846 C CA . LEU A 1 110 ? 3.120 -12.798 -14.966 1.00 95.94 110 LEU A CA 1
ATOM 847 C C . LEU A 1 110 ? 3.003 -12.134 -13.592 1.00 95.94 110 LEU A C 1
ATOM 849 O O . LEU A 1 110 ? 3.117 -12.823 -12.572 1.00 95.94 110 LEU A O 1
ATOM 853 N N . ARG A 1 111 ? 2.811 -10.810 -13.533 1.00 95.62 111 ARG A N 1
ATOM 854 C CA . ARG A 1 111 ? 2.767 -10.051 -12.275 1.00 95.62 111 ARG A CA 1
ATOM 855 C C . ARG A 1 111 ? 1.355 -9.910 -11.721 1.00 95.62 111 ARG A C 1
ATOM 857 O O . ARG A 1 111 ? 1.207 -9.998 -10.503 1.00 95.62 111 ARG A O 1
ATOM 864 N N . MET A 1 112 ? 0.331 -9.762 -12.569 1.00 96.00 112 MET A N 1
ATOM 865 C CA . MET A 1 112 ? -1.066 -9.628 -12.128 1.00 96.00 112 MET A CA 1
ATOM 866 C C . MET A 1 112 ? -1.508 -10.787 -11.214 1.00 96.00 112 MET A C 1
ATOM 868 O O . MET A 1 112 ? -2.034 -10.518 -10.136 1.00 96.00 112 MET A O 1
ATOM 872 N N . PRO A 1 113 ? -1.232 -12.072 -11.524 1.00 95.00 113 PRO A N 1
ATOM 873 C CA . PRO A 1 113 ? -1.606 -13.156 -10.614 1.00 95.00 113 PRO A CA 1
ATOM 874 C C . PRO A 1 113 ? -0.906 -13.073 -9.252 1.00 95.00 113 PRO A C 1
ATOM 876 O O . PRO A 1 113 ? -1.467 -13.507 -8.256 1.00 95.00 113 PRO A O 1
ATOM 879 N N . LYS A 1 114 ? 0.306 -12.502 -9.186 1.00 94.75 114 LYS A N 1
ATOM 880 C CA . LYS A 1 114 ? 1.078 -12.385 -7.938 1.00 94.75 114 LYS A CA 1
ATOM 881 C C . LYS A 1 114 ? 0.514 -11.311 -7.019 1.00 94.75 114 LYS A C 1
ATOM 883 O O . LYS A 1 114 ? 0.394 -11.558 -5.826 1.00 94.75 114 LYS A O 1
ATOM 888 N N . ILE A 1 115 ? 0.167 -10.144 -7.567 1.00 93.75 115 ILE A N 1
ATOM 889 C CA . ILE A 1 115 ? -0.450 -9.070 -6.778 1.00 93.75 115 ILE A CA 1
ATOM 890 C C . ILE A 1 115 ? -1.891 -9.438 -6.388 1.00 93.75 115 ILE A C 1
ATOM 892 O O . ILE A 1 115 ? -2.347 -9.061 -5.326 1.00 93.75 115 ILE A O 1
ATOM 896 N N . MET A 1 116 ? -2.594 -10.261 -7.171 1.00 91.31 116 MET A N 1
ATOM 897 C CA . MET A 1 116 ? -3.941 -10.728 -6.809 1.00 91.31 116 MET A CA 1
ATOM 898 C C . MET A 1 116 ? -3.954 -11.947 -5.867 1.00 91.31 116 MET A C 1
ATOM 900 O O . MET A 1 116 ? -4.999 -12.273 -5.305 1.00 91.31 116 MET A O 1
ATOM 904 N N . ALA A 1 117 ? -2.817 -12.619 -5.656 1.00 84.75 117 ALA A N 1
ATOM 905 C CA . ALA A 1 117 ? -2.729 -13.841 -4.847 1.00 84.75 117 ALA A CA 1
ATOM 906 C C . ALA A 1 117 ? -3.029 -13.645 -3.348 1.00 84.75 117 ALA A C 1
ATOM 908 O O . ALA A 1 117 ? -3.225 -14.628 -2.642 1.00 84.75 117 ALA A O 1
ATOM 909 N N . GLY A 1 118 ? -3.065 -12.402 -2.855 1.00 65.94 118 GLY A N 1
ATOM 910 C CA . GLY A 1 118 ? -3.439 -12.081 -1.473 1.00 65.94 118 GLY A CA 1
ATOM 911 C C . GLY A 1 118 ? -4.949 -12.106 -1.195 1.00 65.94 118 GLY A C 1
ATOM 912 O O . GLY A 1 118 ? -5.363 -11.822 -0.075 1.00 65.94 118 GLY A O 1
ATOM 913 N N . SER A 1 119 ? -5.765 -12.430 -2.200 1.00 57.50 119 SER A N 1
ATOM 914 C CA . SER A 1 119 ? -7.210 -12.620 -2.057 1.00 57.50 119 SER A CA 1
ATOM 915 C C . SER A 1 119 ? -7.467 -13.960 -1.355 1.00 57.50 119 SER A C 1
ATOM 917 O O . SER A 1 119 ? -7.385 -15.006 -1.999 1.00 57.50 119 SER A O 1
ATOM 919 N N . VAL A 1 120 ? -7.700 -13.938 -0.041 1.00 42.91 120 VAL A N 1
ATOM 920 C CA . VAL A 1 120 ? -8.128 -15.112 0.749 1.00 42.91 120 VAL A CA 1
ATOM 921 C C . VAL A 1 120 ? -9.640 -15.248 0.783 1.00 42.91 120 VAL A C 1
ATOM 923 O O . VAL A 1 120 ? -10.321 -14.207 0.912 1.00 42.91 120 VAL A O 1
#

Foldseek 3Di:
DQVVVVDFLDEAEDCDDDDDPDPSYDYYHPVVVVVCVVVVVAAADLEAEDAPDLQQFQLCLPPHHNDPCRSLVVLVVRLVSHDVVGYYHYHAAADDFDDPRSHGTHDYPPRVCSNVVSPD

pLDDT: mean 93.57, std 7.04, range [42.91, 98.25]

Radius of gyration: 15.12 Å; chains: 1; bounding box: 38×34×40 Å

InterPro domains:
  IPR004951 Protein of unknown function DUF268, Caenorhabditis species [PF03269] (1-118)

Organism: NCBI:txid70186

Sequence (120 aa):
MALRAGSGPILTVEFGEIISEHPMISTMIPKEFTESFLNGKIEPFDYGISFSSLEHDGLGRYGDILNPIGDLQSLAKALSYIKPGGFFFLGLMNGDDEIVFNAHRIYGKLRMPKIMAGSV